Protein AF-A0A353HTM3-F1 (afdb_monomer_lite)

pLDDT: mean 82.83, std 13.19, range [38.81, 96.56]

Sequence (94 aa):
MKKISDYRFHDSWVLDELDIRPDEEFLVAKDIGDLKEGQRVTFLGFDDVDNHYGIFVFVDPDGKVLEVAGDFSGPRHSSMTNLKLSLSKTPRSS

Radius of gyration: 12.54 Å; chains: 1; bounding box: 31×23×38 Å

Secondary structure (DSSP, 8-state):
---GGG--B---HHHHHHT--TT-EEEE-S-BTTB-TT-EEEEEEEEESSSSEEEEEEE-TT--EEEEEEE-SSTT-HHHHHHHHHEEEPPP--

Structure (mmCIF, N/CA/C/O backbone):
data_AF-A0A353HTM3-F1
#
_entry.id   AF-A0A353HTM3-F1
#
loop_
_atom_site.group_PDB
_atom_site.id
_atom_site.type_symbol
_atom_site.label_atom_id
_atom_site.label_alt_id
_atom_site.label_comp_id
_atom_site.label_asym_id
_atom_site.label_entity_id
_atom_site.label_seq_id
_atom_site.pdbx_PDB_ins_code
_atom_site.Cartn_x
_atom_site.Cartn_y
_atom_site.Cartn_z
_atom_site.occupancy
_atom_site.B_iso_or_equiv
_atom_site.auth_seq_id
_atom_site.auth_comp_id
_atom_site.auth_asym_id
_atom_site.auth_atom_id
_atom_site.pdbx_PDB_model_num
ATOM 1 N N . MET A 1 1 ? -16.289 -3.541 -10.434 1.00 74.62 1 MET A N 1
ATOM 2 C CA . MET A 1 1 ? -15.860 -3.726 -9.032 1.00 74.62 1 MET A CA 1
ATOM 3 C C . MET A 1 1 ? -14.593 -4.560 -9.080 1.00 74.62 1 MET A C 1
ATOM 5 O O . MET A 1 1 ? -14.641 -5.593 -9.739 1.00 74.62 1 MET A O 1
ATOM 9 N N . LYS A 1 2 ? -13.489 -4.067 -8.506 1.00 84.81 2 LYS A N 1
ATOM 10 C CA . LYS A 1 2 ? -12.178 -4.740 -8.503 1.00 84.81 2 LYS A CA 1
ATOM 11 C C . LYS A 1 2 ? -12.263 -6.033 -7.684 1.00 84.81 2 LYS A C 1
ATOM 13 O O . LYS A 1 2 ? -12.981 -6.047 -6.679 1.00 84.81 2 LYS A O 1
ATOM 18 N N . LYS A 1 3 ? -11.578 -7.099 -8.095 1.00 88.00 3 LYS A N 1
ATOM 19 C CA . LYS A 1 3 ? -11.519 -8.365 -7.350 1.00 88.00 3 LYS A CA 1
ATOM 20 C C . LYS A 1 3 ? -10.072 -8.772 -7.123 1.00 88.00 3 LYS A C 1
ATOM 22 O O . LYS A 1 3 ? -9.246 -8.626 -8.006 1.00 88.00 3 LYS A O 1
ATOM 27 N N . ILE A 1 4 ? -9.789 -9.378 -5.971 1.00 86.19 4 ILE A N 1
ATOM 28 C CA . ILE A 1 4 ? -8.443 -9.883 -5.642 1.00 86.19 4 ILE A CA 1
ATOM 29 C C . ILE A 1 4 ? -7.951 -10.902 -6.692 1.00 86.19 4 ILE A C 1
ATOM 31 O O . ILE A 1 4 ? -6.766 -10.964 -6.988 1.00 86.19 4 ILE A O 1
ATOM 35 N N . SER A 1 5 ? -8.865 -11.661 -7.310 1.00 87.75 5 SER A N 1
ATOM 36 C CA . SER A 1 5 ? -8.552 -12.616 -8.384 1.00 87.75 5 SER A CA 1
ATOM 37 C C . SER A 1 5 ? -8.019 -11.985 -9.673 1.00 87.75 5 SER A C 1
ATOM 39 O O . SER A 1 5 ? -7.591 -12.720 -10.560 1.00 87.75 5 SER A O 1
ATOM 41 N N . ASP A 1 6 ? -8.112 -10.662 -9.806 1.00 87.44 6 ASP A N 1
ATOM 42 C CA . ASP A 1 6 ? -7.655 -9.937 -10.990 1.00 87.44 6 ASP A CA 1
ATOM 43 C C . ASP A 1 6 ? -6.134 -9.691 -10.954 1.00 87.44 6 ASP A C 1
ATOM 45 O O . ASP A 1 6 ? -5.559 -9.374 -11.993 1.00 87.44 6 ASP A O 1
ATOM 49 N N . TYR A 1 7 ? -5.485 -9.887 -9.797 1.00 88.12 7 TYR A N 1
ATOM 50 C CA . TYR A 1 7 ? -4.063 -9.603 -9.583 1.00 88.12 7 TYR A CA 1
ATOM 51 C C . TYR A 1 7 ? -3.213 -10.868 -9.524 1.00 88.12 7 TYR A C 1
ATOM 53 O O . TYR A 1 7 ? -3.666 -11.938 -9.098 1.00 88.12 7 TYR A O 1
ATOM 61 N N . ARG A 1 8 ? -1.940 -10.735 -9.901 1.00 87.31 8 ARG A N 1
ATOM 62 C CA . ARG A 1 8 ? -0.922 -11.773 -9.717 1.00 87.31 8 ARG A CA 1
ATOM 63 C C . ARG A 1 8 ? 0.153 -11.259 -8.779 1.00 87.31 8 ARG A C 1
ATOM 65 O O . ARG A 1 8 ? 0.985 -10.455 -9.161 1.00 87.31 8 ARG A O 1
ATOM 72 N N . PHE A 1 9 ? 0.132 -11.720 -7.534 1.00 87.88 9 PHE A N 1
ATOM 73 C CA . PHE A 1 9 ? 1.115 -11.265 -6.558 1.00 87.88 9 PHE A CA 1
ATOM 74 C C . PHE A 1 9 ? 2.463 -11.943 -6.773 1.00 87.88 9 PHE A C 1
ATOM 76 O O . PHE A 1 9 ? 2.545 -13.165 -6.920 1.00 87.88 9 PHE A O 1
ATOM 83 N N . HIS A 1 10 ? 3.510 -11.127 -6.766 1.00 79.00 10 HIS A N 1
ATOM 84 C CA . HIS A 1 10 ? 4.888 -11.557 -6.916 1.00 79.00 10 HIS A CA 1
ATOM 85 C C . HIS A 1 10 ? 5.692 -11.198 -5.667 1.00 79.00 10 HIS A C 1
ATOM 87 O O . HIS A 1 10 ? 5.560 -10.099 -5.123 1.00 79.00 10 HIS A O 1
ATOM 93 N N . ASP A 1 11 ? 6.577 -12.107 -5.257 1.00 76.94 11 ASP A N 1
ATOM 94 C CA . ASP A 1 11 ? 7.642 -11.781 -4.314 1.00 76.94 11 ASP A CA 1
ATOM 95 C C . ASP A 1 11 ? 8.638 -10.867 -5.037 1.00 76.94 11 ASP A C 1
ATOM 97 O O . ASP A 1 11 ? 9.453 -11.311 -5.848 1.00 76.94 11 ASP A O 1
ATOM 101 N N . SER A 1 12 ? 8.507 -9.563 -4.801 1.00 74.75 12 SER A N 1
ATOM 102 C CA . SER A 1 12 ? 9.333 -8.531 -5.424 1.00 74.75 12 SER A CA 1
ATOM 103 C C . SER A 1 12 ? 10.322 -7.956 -4.417 1.00 74.75 12 SER A C 1
ATOM 105 O O . SER A 1 12 ? 9.961 -7.673 -3.275 1.00 74.75 12 SER A O 1
ATOM 107 N N . TRP A 1 13 ? 11.552 -7.695 -4.869 1.00 70.12 13 TRP A N 1
ATOM 108 C CA . TRP A 1 13 ? 12.596 -7.010 -4.091 1.00 70.12 13 TRP A CA 1
ATOM 109 C C . TRP A 1 13 ? 12.133 -5.647 -3.545 1.00 70.12 13 TRP A C 1
ATOM 111 O O . TRP A 1 13 ? 12.615 -5.176 -2.518 1.00 70.12 13 TRP A O 1
ATOM 121 N N . VAL A 1 14 ? 11.152 -5.029 -4.208 1.00 75.38 14 VAL A N 1
ATOM 122 C CA . VAL A 1 14 ? 10.5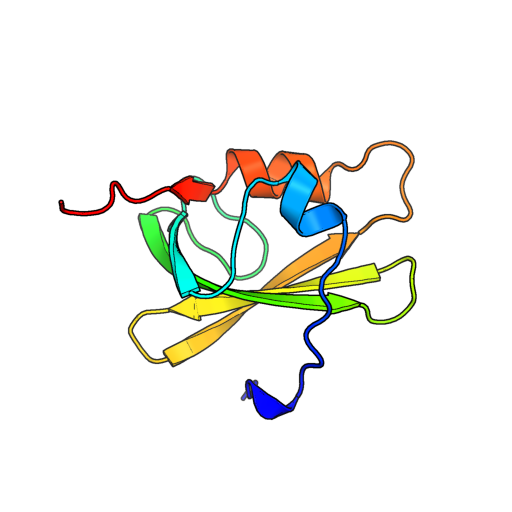12 -3.777 -3.793 1.00 75.38 14 VAL A CA 1
ATOM 123 C C . VAL A 1 14 ? 9.854 -3.899 -2.413 1.00 75.38 14 VAL A C 1
ATOM 125 O O . VAL A 1 14 ? 9.849 -2.935 -1.646 1.00 75.38 14 VAL A O 1
ATOM 128 N N . LEU A 1 15 ? 9.310 -5.074 -2.079 1.00 78.62 15 LEU A N 1
ATOM 129 C CA . LEU A 1 15 ? 8.672 -5.325 -0.785 1.00 78.62 15 LEU A CA 1
ATOM 130 C C . LEU A 1 15 ? 9.694 -5.285 0.355 1.00 78.62 15 LEU A C 1
ATOM 132 O O . LEU A 1 15 ? 9.426 -4.684 1.397 1.00 78.62 15 LEU A O 1
ATOM 136 N N . ASP A 1 16 ? 10.885 -5.843 0.122 1.00 81.00 16 ASP A N 1
ATOM 137 C CA . ASP A 1 16 ? 11.982 -5.840 1.091 1.00 81.00 16 ASP A CA 1
ATOM 138 C C . ASP A 1 16 ? 12.511 -4.420 1.347 1.00 81.00 16 ASP A C 1
ATOM 140 O O . ASP A 1 16 ? 12.740 -4.041 2.496 1.00 81.00 16 ASP A O 1
ATOM 144 N N . GLU A 1 17 ? 12.646 -3.582 0.312 1.00 79.88 17 GLU A N 1
ATOM 145 C CA . GLU A 1 17 ? 13.072 -2.181 0.485 1.00 79.88 17 GLU A CA 1
ATOM 146 C C . GLU A 1 17 ? 12.046 -1.326 1.250 1.00 79.88 17 GLU A C 1
ATOM 148 O O . GLU A 1 17 ? 12.384 -0.395 2.007 1.00 79.88 17 GLU A O 1
ATOM 153 N N . LEU A 1 18 ? 10.766 -1.636 1.057 1.00 79.44 18 LEU A N 1
ATOM 154 C CA . LEU A 1 18 ? 9.669 -0.985 1.756 1.00 79.44 18 LEU A CA 1
ATOM 155 C C . LEU A 1 18 ? 9.455 -1.534 3.171 1.00 79.44 18 LEU A C 1
ATOM 157 O O . LEU A 1 18 ? 8.815 -0.848 3.967 1.00 79.44 18 LEU A O 1
ATOM 161 N N . ASP A 1 19 ? 10.044 -2.686 3.505 1.00 85.06 19 ASP A N 1
ATOM 162 C CA . ASP A 1 19 ? 9.765 -3.446 4.728 1.00 85.06 19 ASP A CA 1
ATOM 163 C C . ASP A 1 19 ? 8.250 -3.644 4.916 1.00 85.06 19 ASP A C 1
ATOM 165 O O . ASP A 1 19 ? 7.703 -3.401 5.991 1.00 85.06 19 ASP A O 1
ATOM 169 N N . ILE A 1 20 ? 7.552 -4.032 3.848 1.00 87.25 20 ILE A N 1
ATOM 170 C CA . ILE A 1 20 ? 6.121 -4.355 3.885 1.00 87.25 20 ILE A CA 1
ATOM 171 C C . ILE A 1 20 ? 5.923 -5.822 3.538 1.00 87.25 20 ILE A C 1
ATOM 173 O O . ILE A 1 20 ? 6.600 -6.362 2.662 1.00 87.25 20 ILE A O 1
ATOM 177 N N . ARG A 1 21 ? 4.988 -6.479 4.219 1.00 88.69 21 ARG A N 1
ATOM 178 C CA . ARG A 1 21 ? 4.665 -7.887 3.972 1.00 88.69 21 ARG A CA 1
ATOM 179 C C . ARG A 1 21 ? 3.171 -8.073 3.749 1.00 88.69 21 ARG A C 1
ATOM 181 O O . ARG A 1 21 ? 2.388 -7.330 4.344 1.00 88.69 21 ARG A O 1
ATOM 188 N N . PRO A 1 22 ? 2.767 -9.053 2.923 1.00 90.50 22 PRO A N 1
ATOM 189 C CA . PRO A 1 22 ? 1.370 -9.455 2.837 1.00 90.50 22 PRO A CA 1
ATOM 190 C C . PRO A 1 22 ? 0.767 -9.691 4.227 1.00 90.50 22 PRO A C 1
ATOM 192 O O . PRO A 1 22 ? 1.465 -10.112 5.153 1.00 90.50 22 PRO A O 1
ATOM 195 N N . ASP A 1 23 ? -0.520 -9.384 4.355 1.00 91.50 23 ASP A N 1
ATOM 196 C CA . ASP A 1 23 ? -1.322 -9.463 5.579 1.00 91.50 23 ASP A CA 1
ATOM 197 C C . ASP A 1 23 ? -0.929 -8.467 6.688 1.00 91.50 23 ASP A C 1
ATOM 199 O O . ASP A 1 23 ? -1.503 -8.489 7.779 1.00 91.50 23 ASP A O 1
ATOM 203 N N . GLU A 1 24 ? 0.014 -7.550 6.440 1.00 92.50 24 GLU A N 1
ATOM 204 C CA . GLU A 1 24 ? 0.291 -6.459 7.375 1.00 92.50 24 GLU A CA 1
ATOM 205 C C . GLU A 1 24 ? -0.771 -5.358 7.296 1.00 92.50 24 GLU A C 1
ATOM 207 O O . GLU A 1 24 ? -1.189 -4.922 6.220 1.00 92.50 24 GLU A O 1
ATOM 212 N N . GLU A 1 25 ? -1.180 -4.876 8.469 1.00 94.69 25 GLU A N 1
ATOM 213 C CA . GLU A 1 25 ? -2.107 -3.759 8.607 1.00 94.69 25 GLU A CA 1
ATOM 214 C C . GLU A 1 25 ? -1.366 -2.431 8.773 1.00 94.69 25 GLU A C 1
ATOM 216 O O . GLU A 1 25 ? -0.449 -2.288 9.594 1.00 94.69 25 GLU A O 1
ATOM 221 N N . PHE A 1 26 ? -1.848 -1.416 8.066 1.00 93.94 26 PHE A N 1
ATOM 222 C CA . PHE A 1 26 ? -1.298 -0.070 8.074 1.00 93.94 26 PHE A CA 1
ATOM 223 C C . PHE A 1 26 ? -2.377 0.968 8.368 1.00 93.94 26 PHE A C 1
ATOM 225 O O . PHE A 1 26 ? -3.521 0.855 7.922 1.00 93.94 26 PHE A O 1
ATOM 232 N N . LEU A 1 27 ? -1.976 2.028 9.068 1.00 94.81 27 LEU A N 1
ATOM 233 C CA . LEU A 1 27 ? -2.706 3.286 9.101 1.00 94.81 27 LEU A CA 1
ATOM 234 C C . LEU A 1 27 ? -2.155 4.197 8.003 1.00 94.81 27 LEU A C 1
ATOM 236 O O . LEU A 1 27 ? -0.951 4.462 7.944 1.00 94.81 27 LEU A O 1
ATOM 240 N N . VAL A 1 28 ? -3.040 4.694 7.150 1.00 93.38 28 VAL A N 1
ATOM 241 C CA . VAL A 1 28 ? -2.694 5.640 6.093 1.00 93.38 28 VAL A CA 1
ATOM 242 C C . VAL A 1 28 ? -2.469 7.010 6.731 1.00 93.38 28 VAL A C 1
ATOM 244 O O . VAL A 1 28 ? -3.395 7.644 7.231 1.00 93.38 28 VAL A O 1
ATOM 247 N N . ALA A 1 29 ? -1.222 7.466 6.735 1.00 92.06 29 ALA A N 1
ATOM 248 C CA . ALA A 1 29 ? -0.810 8.752 7.288 1.00 92.06 29 ALA A CA 1
ATOM 249 C C . ALA A 1 29 ? -1.053 9.922 6.322 1.00 92.06 29 ALA A C 1
ATOM 251 O O . ALA A 1 29 ? -1.076 11.071 6.751 1.00 92.06 29 ALA A O 1
ATOM 252 N N . LYS A 1 30 ? -1.196 9.642 5.021 1.00 90.50 30 LYS A N 1
ATOM 253 C CA . LYS A 1 30 ? -1.448 10.642 3.980 1.00 90.50 30 LYS A CA 1
ATOM 254 C C . LYS A 1 30 ? -2.122 10.008 2.765 1.00 90.50 30 LYS A C 1
ATOM 256 O O . LYS A 1 30 ? -1.817 8.871 2.421 1.00 90.50 30 LYS A O 1
ATOM 261 N N . ASP A 1 31 ? -2.981 10.767 2.090 1.00 90.44 31 ASP A N 1
ATOM 262 C CA . ASP A 1 31 ? -3.597 10.370 0.819 1.00 90.44 31 ASP A CA 1
ATOM 263 C C . ASP A 1 31 ? -2.562 9.927 -0.235 1.00 90.44 31 ASP A C 1
ATOM 265 O O . ASP A 1 31 ? -1.636 10.677 -0.569 1.00 90.44 31 ASP A O 1
ATOM 269 N N . ILE A 1 32 ? -2.767 8.738 -0.814 1.00 88.69 32 ILE A N 1
ATOM 270 C CA . ILE A 1 32 ? -1.969 8.208 -1.927 1.00 88.69 32 ILE A CA 1
ATOM 271 C C . ILE A 1 32 ? -2.770 7.1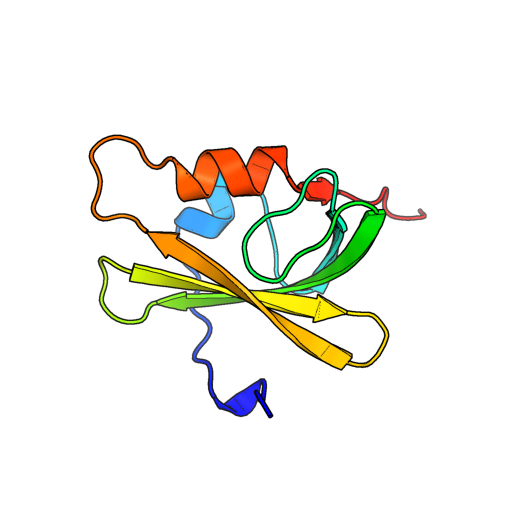87 -2.748 1.00 88.69 32 ILE A C 1
ATOM 273 O O . ILE A 1 32 ? -3.244 6.184 -2.224 1.00 88.69 32 ILE A O 1
ATOM 277 N N . GLY A 1 33 ? -2.916 7.424 -4.057 1.00 88.31 33 GLY A N 1
ATOM 278 C CA . GLY A 1 33 ? -3.740 6.566 -4.918 1.00 88.31 33 GLY A CA 1
ATOM 279 C C . GLY A 1 33 ? -5.182 6.471 -4.408 1.00 88.31 33 GLY A C 1
ATOM 280 O O . GLY A 1 33 ? -5.823 7.497 -4.161 1.00 88.31 33 GLY A O 1
ATOM 281 N N . ASP A 1 34 ? -5.666 5.242 -4.222 1.00 93.12 34 ASP A N 1
ATOM 282 C CA . ASP A 1 34 ? -6.980 4.971 -3.627 1.00 93.12 34 ASP A CA 1
ATOM 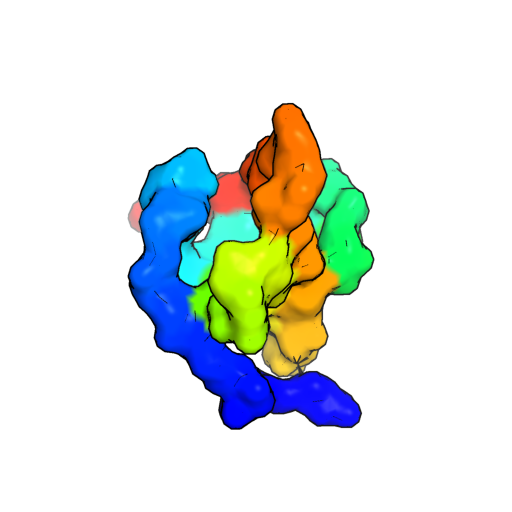283 C C . ASP A 1 34 ? -7.003 5.112 -2.088 1.00 93.12 34 ASP A C 1
ATOM 285 O O . ASP A 1 34 ? -8.087 5.150 -1.502 1.00 93.12 34 ASP A O 1
ATOM 289 N N . LEU A 1 35 ? -5.841 5.192 -1.425 1.00 93.88 35 LEU A N 1
ATOM 290 C CA . LEU A 1 35 ? -5.726 5.253 0.035 1.00 93.88 35 LEU A CA 1
ATOM 291 C C . LEU A 1 35 ? -6.000 6.666 0.558 1.00 93.88 35 LEU A C 1
ATOM 293 O O . LEU A 1 35 ? -5.493 7.650 0.007 1.00 93.88 35 LEU A O 1
ATOM 297 N N . LYS A 1 36 ? -6.767 6.760 1.649 1.00 95.00 36 LYS A N 1
ATOM 298 C CA . LYS A 1 36 ? -7.140 8.026 2.296 1.00 95.00 36 LYS A CA 1
ATOM 299 C C . LYS A 1 36 ? -6.575 8.157 3.699 1.00 95.00 36 LYS A C 1
ATOM 301 O O . LYS A 1 36 ? -6.557 7.189 4.448 1.00 95.00 36 LYS A O 1
ATOM 306 N N . GLU A 1 37 ? -6.128 9.355 4.060 1.00 94.38 37 GLU A N 1
ATOM 307 C CA . GLU A 1 37 ? -5.599 9.653 5.392 1.00 94.38 37 GLU A CA 1
ATOM 308 C C . GLU A 1 37 ? -6.569 9.211 6.503 1.00 94.38 37 GLU A C 1
ATOM 310 O O . GLU A 1 37 ? -7.783 9.405 6.424 1.00 94.38 37 GLU A O 1
ATOM 315 N N . GLY A 1 38 ? -6.019 8.580 7.542 1.00 93.06 38 GLY A N 1
ATOM 316 C CA . GLY A 1 38 ? -6.762 8.017 8.669 1.00 93.06 38 GLY A CA 1
ATOM 317 C C . GLY A 1 38 ? -7.395 6.649 8.397 1.00 93.06 38 GLY A C 1
ATOM 318 O O . GLY A 1 38 ? -7.902 6.022 9.329 1.00 93.06 38 GLY A O 1
ATOM 319 N N . GLN A 1 39 ? -7.354 6.151 7.159 1.00 94.50 39 GLN A N 1
ATOM 320 C CA . GLN A 1 39 ? -7.882 4.836 6.808 1.00 94.50 39 GLN A CA 1
ATOM 321 C C . GLN A 1 39 ? -6.964 3.720 7.318 1.00 94.50 39 GLN A C 1
ATOM 323 O O . GLN A 1 39 ? -5.740 3.829 7.269 1.00 94.50 39 GLN A O 1
ATOM 328 N N . ARG A 1 40 ? -7.560 2.623 7.791 1.00 95.19 40 ARG A N 1
ATOM 329 C CA . ARG A 1 40 ? -6.843 1.370 8.055 1.00 95.19 40 ARG A CA 1
ATOM 330 C C . ARG A 1 40 ? -6.964 0.460 6.850 1.00 95.19 40 ARG A C 1
ATOM 332 O O . ARG A 1 40 ? -8.061 0.330 6.313 1.00 95.19 40 ARG A O 1
ATOM 339 N N . VAL A 1 41 ? -5.862 -0.154 6.446 1.00 95.88 41 VAL A N 1
ATOM 340 C CA . VAL A 1 41 ? -5.826 -1.052 5.291 1.00 95.88 41 VAL A CA 1
ATOM 341 C C . VAL A 1 41 ? -4.903 -2.233 5.545 1.00 95.88 41 VAL A C 1
ATOM 343 O O . VAL A 1 41 ? -3.900 -2.097 6.244 1.00 95.88 41 VAL A O 1
ATOM 346 N N . THR A 1 42 ? -5.218 -3.375 4.950 1.00 95.81 42 THR A N 1
ATOM 347 C CA . THR A 1 42 ? -4.351 -4.556 4.932 1.00 95.81 42 THR A CA 1
ATOM 348 C C . THR A 1 42 ? -3.665 -4.638 3.581 1.00 95.81 42 THR A C 1
ATOM 350 O O . THR A 1 42 ? -4.324 -4.549 2.543 1.00 95.81 42 THR A O 1
ATOM 353 N N . PHE A 1 43 ? -2.346 -4.788 3.575 1.00 94.69 43 PHE A N 1
ATOM 354 C CA . PHE A 1 43 ? -1.594 -4.998 2.345 1.00 94.69 43 PHE A CA 1
ATOM 355 C C . PHE A 1 43 ? -1.748 -6.445 1.873 1.00 94.69 43 PHE A C 1
ATOM 357 O O . PHE A 1 43 ? -1.503 -7.374 2.636 1.00 94.69 43 PHE A O 1
ATOM 364 N N . LEU A 1 44 ? -2.151 -6.642 0.617 1.00 94.25 44 LEU A N 1
ATOM 365 C CA . LEU A 1 44 ? -2.317 -7.976 0.035 1.00 94.25 44 LEU A CA 1
ATOM 366 C C . LEU A 1 44 ? -1.093 -8.427 -0.752 1.00 94.25 44 LEU A C 1
ATOM 368 O O . LEU A 1 44 ? -0.735 -9.600 -0.721 1.00 94.25 44 LEU A O 1
ATOM 372 N N . GLY A 1 45 ? -0.457 -7.508 -1.471 1.00 91.94 45 GLY A N 1
ATOM 373 C CA . GLY A 1 45 ? 0.676 -7.849 -2.312 1.00 91.94 45 GLY A CA 1
ATOM 374 C C . GLY A 1 45 ? 0.949 -6.815 -3.388 1.00 91.94 45 GLY A C 1
ATOM 375 O O . GLY A 1 45 ? 0.277 -5.787 -3.500 1.00 91.94 45 GLY A O 1
ATOM 376 N N . PHE A 1 46 ? 1.974 -7.105 -4.176 1.00 90.38 46 PHE A N 1
ATOM 377 C CA . PHE A 1 46 ? 2.401 -6.287 -5.296 1.00 90.38 46 PHE A CA 1
ATOM 378 C C . PHE A 1 46 ? 2.239 -7.079 -6.595 1.00 90.38 46 PHE A C 1
ATOM 380 O O . PHE A 1 46 ? 2.735 -8.202 -6.701 1.00 90.38 46 PHE A O 1
ATOM 387 N N . ASP A 1 47 ? 1.507 -6.503 -7.543 1.00 89.62 47 ASP A N 1
ATOM 388 C CA . ASP A 1 47 ? 1.300 -7.042 -8.886 1.00 89.62 47 ASP A CA 1
ATOM 389 C C . ASP A 1 47 ? 2.282 -6.380 -9.855 1.00 89.62 47 ASP A C 1
ATOM 391 O O . ASP A 1 47 ? 2.251 -5.160 -10.021 1.00 89.62 47 ASP A O 1
ATOM 395 N N . ASP A 1 48 ? 3.176 -7.162 -10.454 1.00 85.25 48 ASP A N 1
ATOM 396 C CA . ASP A 1 48 ? 4.159 -6.684 -11.430 1.00 85.25 48 ASP A CA 1
ATOM 397 C C . ASP A 1 48 ? 3.561 -6.798 -12.836 1.00 85.25 48 ASP A C 1
ATOM 399 O O . ASP A 1 48 ? 3.475 -7.885 -13.412 1.00 85.25 48 ASP A O 1
ATOM 403 N N . VAL A 1 49 ? 3.097 -5.667 -13.371 1.00 79.38 49 VAL A N 1
ATOM 404 C CA . VAL A 1 49 ? 2.302 -5.633 -14.603 1.00 79.38 49 VAL A CA 1
ATOM 405 C C . VAL A 1 49 ? 3.197 -5.744 -15.838 1.00 79.38 49 VAL A C 1
ATOM 407 O O . VAL A 1 49 ? 2.844 -6.453 -16.784 1.00 79.38 49 VAL A O 1
ATOM 410 N N . ASP A 1 50 ? 4.345 -5.058 -15.860 1.00 71.19 50 ASP A N 1
ATOM 411 C CA . ASP A 1 50 ? 5.249 -5.049 -17.022 1.00 71.19 50 ASP A CA 1
ATOM 412 C C . ASP A 1 50 ? 6.725 -4.687 -16.724 1.00 71.19 50 ASP A C 1
ATOM 414 O O . ASP A 1 50 ? 7.399 -4.063 -17.557 1.00 71.19 50 ASP A O 1
ATOM 418 N N . ASN A 1 51 ? 7.270 -5.096 -15.567 1.00 65.88 51 ASN A N 1
ATOM 419 C CA . ASN A 1 51 ? 8.671 -4.901 -15.134 1.00 65.88 51 ASN A CA 1
ATOM 420 C C . ASN A 1 51 ? 9.109 -3.421 -14.988 1.00 65.88 51 ASN A C 1
ATOM 422 O O . ASN A 1 51 ? 10.203 -3.139 -14.501 1.00 65.88 51 ASN A O 1
ATOM 426 N N . HIS A 1 52 ? 8.265 -2.468 -15.391 1.00 67.62 52 HIS A N 1
ATOM 427 C CA . HIS A 1 52 ? 8.440 -1.022 -15.220 1.00 67.62 52 HIS A CA 1
ATOM 428 C C . HIS A 1 52 ? 7.325 -0.416 -14.369 1.00 67.62 52 HIS A C 1
ATOM 430 O O . HIS A 1 52 ? 7.540 0.596 -13.695 1.00 67.62 52 HIS A O 1
ATOM 436 N N . TYR A 1 53 ? 6.153 -1.047 -14.382 1.00 76.44 53 TYR A N 1
ATOM 437 C CA . TYR A 1 53 ? 5.001 -0.677 -13.586 1.00 76.44 53 TYR A CA 1
ATOM 438 C C . TYR A 1 53 ? 4.496 -1.868 -12.784 1.00 76.44 53 TYR A C 1
ATOM 440 O O . TYR A 1 53 ? 4.410 -2.995 -13.271 1.00 76.44 53 TYR A O 1
ATOM 448 N N . GLY A 1 54 ? 4.094 -1.585 -11.553 1.00 86.56 54 GLY A N 1
ATOM 449 C CA . GLY A 1 54 ? 3.338 -2.526 -10.750 1.00 86.56 54 GLY A CA 1
ATOM 450 C C . GLY A 1 54 ? 2.310 -1.829 -9.882 1.00 86.56 54 GLY A C 1
ATOM 451 O O . GLY A 1 54 ? 2.183 -0.604 -9.887 1.00 86.56 54 GLY A O 1
ATOM 452 N N . ILE A 1 55 ? 1.531 -2.610 -9.153 1.00 90.19 55 ILE A N 1
ATOM 453 C CA . ILE A 1 55 ? 0.400 -2.127 -8.370 1.00 90.19 55 ILE A CA 1
ATOM 454 C C . ILE A 1 55 ? 0.517 -2.705 -6.968 1.00 90.19 55 ILE A C 1
ATOM 456 O O . ILE A 1 55 ? 0.519 -3.917 -6.782 1.00 90.19 55 ILE A O 1
ATOM 460 N N . PHE A 1 56 ? 0.590 -1.832 -5.968 1.00 91.50 56 PHE A N 1
ATOM 461 C CA . PHE A 1 56 ? 0.422 -2.227 -4.577 1.00 91.50 56 PHE A CA 1
ATOM 462 C C . PHE A 1 56 ? -1.067 -2.355 -4.293 1.00 91.50 56 PHE A C 1
ATOM 464 O O . PHE A 1 56 ? -1.824 -1.393 -4.459 1.00 91.50 56 PHE A O 1
ATOM 471 N N . VAL A 1 57 ? -1.478 -3.543 -3.868 1.00 94.56 57 VAL A N 1
ATOM 472 C CA . VAL A 1 57 ? -2.877 -3.877 -3.637 1.00 94.56 57 VAL A CA 1
ATOM 473 C C . VAL A 1 57 ? -3.137 -3.954 -2.143 1.00 94.56 57 VAL A C 1
ATOM 475 O O . VAL A 1 57 ? -2.433 -4.640 -1.400 1.00 94.56 57 VAL A O 1
ATOM 478 N N . PHE A 1 58 ? -4.177 -3.253 -1.713 1.00 95.56 58 PHE A N 1
ATOM 479 C CA . PHE A 1 58 ? -4.645 -3.209 -0.337 1.00 95.56 58 PHE A CA 1
ATOM 480 C C . PHE A 1 58 ? -6.133 -3.548 -0.274 1.00 95.56 58 PHE A C 1
ATOM 482 O O . PHE A 1 58 ? -6.850 -3.476 -1.275 1.00 95.56 58 PHE A O 1
ATOM 489 N N . VAL A 1 59 ? -6.612 -3.859 0.923 1.00 96.56 59 VAL A N 1
ATOM 490 C CA . VAL A 1 59 ? -8.042 -3.936 1.235 1.00 96.56 59 VAL A CA 1
ATOM 491 C C . VAL A 1 59 ? -8.374 -3.090 2.450 1.00 96.56 59 VAL A C 1
ATOM 493 O O . VAL A 1 59 ? -7.575 -2.989 3.380 1.00 96.56 59 VAL A O 1
ATOM 496 N N . ASP A 1 60 ? -9.548 -2.469 2.439 1.00 94.94 60 ASP A N 1
ATOM 497 C CA . ASP A 1 60 ? -10.116 -1.842 3.632 1.00 94.94 60 ASP A CA 1
ATOM 498 C C . ASP A 1 60 ? -10.888 -2.865 4.499 1.00 94.94 60 ASP A C 1
ATOM 500 O O . ASP A 1 60 ? -11.072 -4.015 4.083 1.00 94.94 60 ASP A O 1
ATOM 504 N N . PRO A 1 61 ? -11.353 -2.480 5.706 1.00 93.75 61 PRO A N 1
ATOM 505 C CA . PRO A 1 61 ? -12.091 -3.379 6.596 1.00 93.75 61 PRO A CA 1
ATOM 506 C C . PRO A 1 61 ? -13.425 -3.877 6.024 1.00 93.75 61 PRO A C 1
ATOM 508 O O . PRO A 1 61 ? -13.943 -4.890 6.490 1.00 93.75 61 PRO A O 1
ATOM 511 N N . ASP A 1 62 ? -13.972 -3.190 5.017 1.00 94.06 62 ASP A N 1
ATOM 512 C CA . ASP A 1 62 ? -15.193 -3.583 4.311 1.00 94.06 62 ASP A CA 1
ATOM 513 C C . ASP A 1 62 ? -14.900 -4.557 3.147 1.00 94.06 62 ASP A C 1
ATOM 515 O O . ASP A 1 62 ? -15.811 -4.993 2.438 1.00 94.06 62 ASP A O 1
ATOM 519 N N . GLY A 1 63 ? -13.628 -4.920 2.938 1.00 92.38 63 GLY A N 1
ATOM 520 C CA . GLY A 1 63 ? -13.176 -5.828 1.885 1.00 92.38 63 GLY A CA 1
ATOM 521 C C . GLY A 1 63 ? -13.084 -5.178 0.504 1.00 92.38 63 GLY A C 1
ATOM 522 O O . GLY A 1 63 ? -12.980 -5.879 -0.508 1.00 92.38 63 GLY A O 1
ATOM 523 N N . LYS A 1 64 ? -13.131 -3.845 0.418 1.00 95.06 64 LYS A N 1
ATOM 524 C CA . LYS A 1 64 ? -12.947 -3.123 -0.840 1.00 95.06 64 LYS A CA 1
ATOM 525 C C . LYS A 1 64 ? -11.470 -3.121 -1.212 1.00 95.06 64 LYS A C 1
ATOM 527 O O . LYS A 1 64 ? -10.622 -2.693 -0.436 1.00 95.06 64 LYS A O 1
ATOM 532 N N . VAL A 1 65 ? -11.184 -3.535 -2.443 1.00 95.69 65 VAL A N 1
ATOM 533 C CA . VAL A 1 65 ? -9.833 -3.484 -3.011 1.00 95.69 65 VAL A CA 1
ATOM 534 C C . VAL A 1 65 ? -9.447 -2.041 -3.350 1.00 95.69 65 VAL A C 1
ATOM 536 O O . VAL A 1 65 ? -10.207 -1.328 -4.017 1.00 95.69 65 VAL A O 1
ATOM 5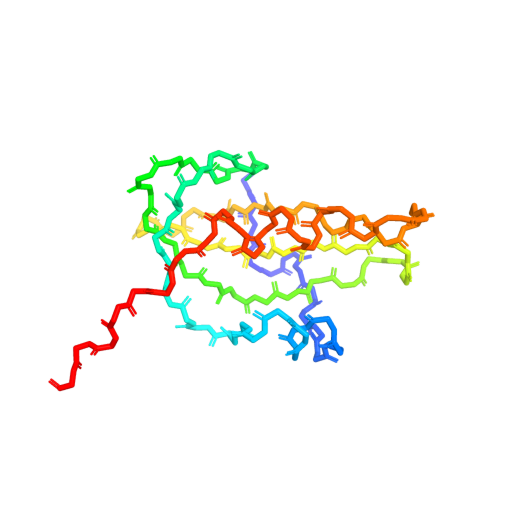39 N N . LEU A 1 66 ? -8.256 -1.640 -2.911 1.00 95.44 66 LEU A N 1
ATOM 540 C CA . LEU A 1 66 ? -7.640 -0.331 -3.118 1.00 95.44 66 LEU A CA 1
ATOM 541 C C . LEU A 1 66 ? -6.267 -0.510 -3.768 1.00 95.44 66 LEU A C 1
ATOM 543 O O . LEU A 1 66 ? -5.538 -1.447 -3.445 1.00 95.44 66 LEU A O 1
ATOM 547 N N . GLU A 1 67 ? -5.901 0.400 -4.662 1.00 93.75 67 GLU A N 1
ATOM 548 C CA . GLU A 1 67 ? -4.654 0.323 -5.418 1.00 93.75 67 GLU A CA 1
ATOM 549 C C . GLU A 1 67 ? -3.784 1.567 -5.226 1.00 93.75 67 GLU A C 1
ATOM 551 O O . GLU A 1 67 ? -4.265 2.705 -5.179 1.00 93.75 67 GLU A O 1
ATOM 556 N N . VAL A 1 68 ? -2.472 1.344 -5.204 1.00 90.44 68 VAL A N 1
ATOM 557 C CA . VAL A 1 68 ? -1.467 2.391 -5.375 1.00 90.44 68 VAL A CA 1
ATOM 558 C C . VAL A 1 68 ? -0.525 1.981 -6.497 1.00 90.44 68 VAL A C 1
ATOM 560 O O . VAL A 1 68 ? 0.092 0.920 -6.442 1.00 90.44 68 VAL A O 1
ATOM 563 N N . ALA A 1 69 ? -0.392 2.829 -7.515 1.00 86.88 69 ALA A N 1
ATOM 564 C CA . ALA A 1 69 ? 0.533 2.576 -8.612 1.00 86.88 69 ALA A CA 1
ATOM 565 C C . ALA A 1 69 ? 1.994 2.665 -8.136 1.00 86.88 69 ALA A C 1
ATOM 567 O O . ALA A 1 69 ? 2.437 3.689 -7.606 1.00 86.88 69 ALA A O 1
ATOM 568 N N . GLY A 1 70 ? 2.749 1.595 -8.359 1.00 79.44 70 GLY A N 1
ATOM 569 C CA . GLY A 1 70 ? 4.203 1.582 -8.346 1.00 79.44 70 GLY A CA 1
ATOM 570 C C . GLY A 1 70 ? 4.716 1.958 -9.732 1.00 79.44 70 GLY A C 1
ATOM 571 O O . GLY A 1 70 ? 4.714 1.137 -10.641 1.00 79.44 70 GLY A O 1
ATOM 572 N N . ASP A 1 71 ? 5.130 3.212 -9.903 1.00 72.00 71 ASP A N 1
ATOM 573 C CA . ASP A 1 71 ? 5.886 3.636 -11.085 1.00 72.00 71 ASP A CA 1
ATOM 574 C C . ASP A 1 71 ? 7.385 3.541 -10.777 1.00 72.00 71 ASP A C 1
ATOM 576 O O . ASP A 1 71 ? 7.891 4.270 -9.914 1.00 72.00 71 ASP A O 1
ATOM 580 N N . PHE A 1 72 ? 8.072 2.633 -11.475 1.00 63.41 72 PHE A N 1
ATOM 581 C CA . PHE A 1 72 ? 9.510 2.379 -11.350 1.00 63.41 72 PHE A CA 1
ATOM 582 C C . PHE A 1 72 ? 10.312 2.957 -12.527 1.00 63.41 72 PHE A C 1
ATOM 584 O O . PHE A 1 72 ? 11.535 2.846 -12.555 1.00 63.41 72 PHE A O 1
ATOM 591 N N . SER A 1 73 ? 9.647 3.597 -13.496 1.00 54.16 73 SER A N 1
ATOM 592 C CA . SER A 1 73 ? 10.244 4.050 -14.760 1.00 54.16 73 SER A CA 1
ATOM 593 C C . SER A 1 73 ? 10.925 5.427 -14.683 1.00 54.16 73 SER A C 1
ATOM 595 O O . SER A 1 73 ? 11.662 5.822 -15.589 1.00 54.16 73 SER A O 1
ATOM 597 N N . GLY A 1 74 ? 10.711 6.175 -13.596 1.00 54.66 74 GLY A N 1
ATOM 598 C CA . GLY A 1 74 ? 11.279 7.509 -13.395 1.00 54.66 74 GLY A CA 1
ATOM 599 C C . GLY A 1 74 ? 12.590 7.507 -12.591 1.00 54.66 74 GLY A C 1
ATOM 600 O O . GLY A 1 74 ? 12.733 6.716 -11.660 1.00 54.66 74 GLY A O 1
ATOM 601 N N . PRO A 1 75 ? 13.516 8.463 -12.826 1.00 50.16 75 PRO A N 1
ATOM 602 C CA . PRO A 1 75 ? 14.826 8.557 -12.155 1.00 50.16 75 PRO A CA 1
ATOM 603 C C . PRO A 1 75 ? 14.774 8.842 -10.638 1.00 50.16 75 PRO A C 1
ATOM 605 O O . PRO A 1 75 ? 15.770 9.258 -10.049 1.00 50.16 75 PRO A O 1
ATOM 608 N N . ARG A 1 76 ? 13.614 8.688 -9.988 1.00 48.84 76 ARG A N 1
ATOM 609 C CA . ARG A 1 76 ? 13.392 9.108 -8.602 1.00 48.84 76 ARG A CA 1
ATOM 610 C C . ARG A 1 76 ? 12.661 8.137 -7.684 1.00 48.84 76 ARG A C 1
ATOM 612 O O . ARG A 1 76 ? 12.453 8.552 -6.552 1.00 48.84 76 ARG A O 1
ATOM 619 N N . HIS A 1 77 ? 12.281 6.916 -8.091 1.00 60.00 77 HIS A N 1
ATOM 620 C CA . HIS A 1 77 ? 11.603 5.943 -7.196 1.00 60.00 77 HIS A CA 1
ATOM 621 C C . HIS A 1 77 ? 10.500 6.581 -6.312 1.00 60.00 77 HIS A C 1
ATOM 623 O O . HIS A 1 77 ? 10.229 6.150 -5.189 1.00 60.00 77 HIS A O 1
ATOM 629 N N . SER A 1 78 ? 9.887 7.678 -6.774 1.00 63.41 78 SER A N 1
ATOM 630 C CA . SER A 1 78 ? 9.224 8.630 -5.878 1.00 63.41 78 SER A CA 1
ATOM 631 C C . SER A 1 78 ? 7.945 8.046 -5.312 1.00 63.41 78 SER A C 1
ATOM 633 O O . SER A 1 78 ? 7.574 8.345 -4.183 1.00 63.41 78 SER A O 1
ATOM 635 N N . SER A 1 79 ? 7.308 7.162 -6.075 1.00 68.50 79 SER A N 1
ATOM 636 C CA . SER A 1 79 ? 6.110 6.434 -5.675 1.00 68.50 79 SER A CA 1
ATOM 637 C C . SER A 1 79 ? 6.391 5.484 -4.506 1.00 68.50 79 SER A C 1
ATOM 639 O O . SER A 1 79 ? 5.590 5.417 -3.580 1.00 68.50 79 SER A O 1
ATOM 641 N N . MET A 1 80 ? 7.567 4.849 -4.471 1.00 74.94 80 MET A N 1
ATOM 642 C CA . MET A 1 80 ? 8.003 3.968 -3.380 1.00 74.94 80 MET A CA 1
ATOM 643 C C . MET A 1 80 ? 8.261 4.754 -2.091 1.00 74.94 80 MET A C 1
ATOM 645 O O . MET A 1 80 ? 7.730 4.426 -1.032 1.00 74.94 80 MET A O 1
ATOM 649 N N . THR A 1 81 ? 9.029 5.845 -2.179 1.00 75.06 81 THR A N 1
ATOM 650 C CA . THR A 1 81 ? 9.272 6.725 -1.026 1.00 75.06 81 THR A CA 1
ATOM 651 C C . THR A 1 81 ? 7.972 7.339 -0.513 1.00 75.06 81 THR A C 1
ATOM 653 O O . THR A 1 81 ? 7.745 7.372 0.695 1.00 75.06 81 THR A O 1
ATOM 656 N N . ASN A 1 82 ? 7.092 7.782 -1.413 1.00 80.69 82 ASN A N 1
ATOM 657 C CA . ASN A 1 82 ? 5.801 8.346 -1.038 1.00 80.69 82 ASN A CA 1
ATOM 658 C C . ASN A 1 82 ? 4.910 7.309 -0.357 1.00 80.69 82 ASN A C 1
ATOM 660 O O . ASN A 1 82 ? 4.288 7.642 0.648 1.00 80.69 82 ASN A O 1
ATOM 664 N N . LEU A 1 83 ? 4.877 6.065 -0.843 1.00 84.62 83 LEU A N 1
ATOM 665 C CA . LEU A 1 83 ? 4.127 4.989 -0.200 1.00 84.62 83 LEU A CA 1
ATOM 666 C C . LEU A 1 83 ? 4.658 4.717 1.209 1.00 84.62 83 LEU A C 1
ATOM 668 O O . LEU A 1 83 ? 3.884 4.720 2.161 1.00 84.62 83 LEU A O 1
ATOM 672 N N . LYS A 1 84 ? 5.981 4.598 1.366 1.00 84.44 84 LYS A N 1
ATOM 673 C CA . LYS A 1 84 ? 6.619 4.389 2.674 1.00 84.44 84 LYS A CA 1
ATOM 674 C C . LYS A 1 84 ? 6.302 5.501 3.674 1.00 84.44 84 LYS A C 1
ATOM 676 O O . LYS A 1 84 ? 6.076 5.223 4.843 1.00 84.44 84 LYS A O 1
ATOM 681 N N . LEU A 1 85 ? 6.279 6.755 3.2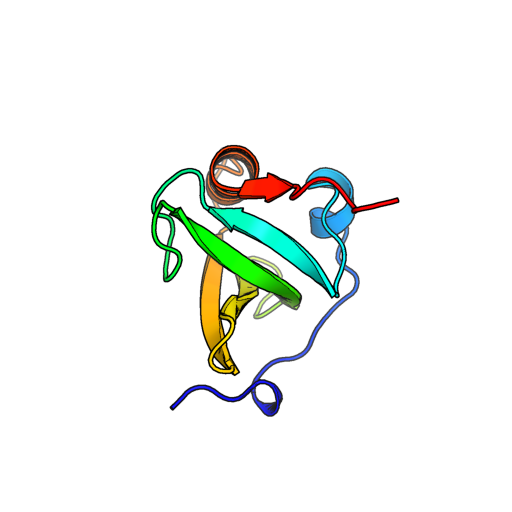23 1.00 84.62 85 LEU A N 1
ATOM 682 C CA . LEU A 1 85 ? 5.942 7.905 4.069 1.00 84.62 85 LEU A CA 1
ATOM 683 C C . LEU A 1 85 ? 4.439 8.025 4.357 1.00 84.62 85 LEU A C 1
ATOM 685 O O . LEU A 1 85 ? 4.056 8.660 5.336 1.00 84.62 85 LEU A O 1
ATOM 689 N N . SER A 1 86 ? 3.596 7.446 3.503 1.00 85.50 86 SER A N 1
ATOM 690 C CA . SER A 1 86 ? 2.135 7.518 3.621 1.00 85.50 86 SER A CA 1
ATOM 691 C C . SER A 1 86 ? 1.550 6.363 4.429 1.00 85.50 86 SER A C 1
ATOM 693 O O . SER A 1 86 ? 0.369 6.404 4.759 1.00 85.50 86 SER A O 1
ATOM 695 N N . LEU A 1 87 ? 2.350 5.353 4.776 1.00 89.12 87 LEU A N 1
ATOM 696 C CA . LEU A 1 87 ? 1.935 4.215 5.587 1.00 89.12 87 LEU A CA 1
A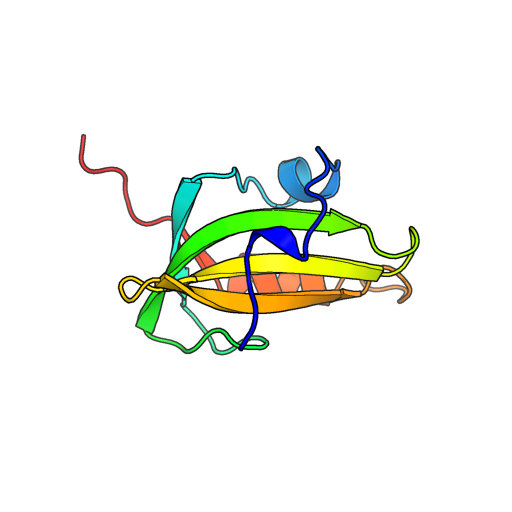TOM 697 C C . LEU A 1 87 ? 2.652 4.230 6.933 1.00 89.12 87 LEU A C 1
ATOM 699 O O . LEU A 1 87 ? 3.867 4.380 7.021 1.00 89.12 87 LEU A O 1
ATOM 703 N N . SER A 1 88 ? 1.892 4.030 7.999 1.00 87.38 88 SER A N 1
ATOM 704 C CA . SER A 1 88 ? 2.422 3.794 9.337 1.00 87.38 88 SER A CA 1
ATOM 705 C C . SER A 1 88 ? 2.020 2.396 9.773 1.00 87.38 88 SER A C 1
ATOM 707 O O . SER A 1 88 ? 0.830 2.076 9.790 1.00 87.38 88 SER A O 1
ATOM 709 N N . LYS A 1 89 ? 3.004 1.555 10.119 1.00 80.94 89 LYS A N 1
ATOM 710 C CA . LYS A 1 89 ? 2.728 0.221 10.663 1.00 80.94 89 LYS A CA 1
ATOM 711 C C . LYS A 1 89 ? 1.867 0.369 11.907 1.00 80.94 89 LYS A C 1
ATOM 713 O O . LYS A 1 89 ? 2.225 1.094 12.839 1.00 80.94 89 LYS A O 1
ATOM 718 N N . THR A 1 90 ? 0.737 -0.321 11.920 1.00 72.69 90 THR A N 1
ATOM 719 C CA . THR A 1 90 ? -0.086 -0.391 13.122 1.00 72.69 90 THR A CA 1
ATOM 720 C C . THR A 1 90 ? 0.681 -1.255 14.126 1.00 72.69 90 THR A C 1
ATOM 722 O O . THR A 1 90 ? 1.136 -2.338 13.746 1.00 72.69 90 THR A O 1
ATOM 725 N N . PRO A 1 91 ? 0.930 -0.800 15.369 1.00 60.12 91 PRO A N 1
ATOM 726 C CA . PRO A 1 91 ? 1.660 -1.609 16.336 1.00 60.12 91 PRO A CA 1
ATOM 727 C C . PRO A 1 91 ? 0.936 -2.944 16.495 1.00 60.12 91 PRO A C 1
ATOM 729 O O . PRO A 1 91 ? -0.254 -2.956 16.814 1.00 60.12 91 PRO A O 1
ATOM 732 N N . ARG A 1 92 ? 1.642 -4.059 16.249 1.00 52.84 92 ARG A N 1
ATOM 733 C CA . ARG A 1 92 ? 1.105 -5.388 16.556 1.00 52.84 92 ARG A CA 1
ATOM 734 C C . ARG A 1 92 ? 0.710 -5.366 18.025 1.00 52.84 92 ARG A C 1
ATOM 736 O O . ARG A 1 92 ? 1.558 -5.122 18.882 1.00 52.84 92 ARG A O 1
ATOM 743 N N . SER A 1 93 ? -0.575 -5.556 18.307 1.00 45.59 93 SER A N 1
ATOM 744 C CA . SER A 1 93 ? -1.010 -5.871 19.660 1.00 45.59 93 SER A CA 1
ATOM 745 C C . SER A 1 93 ? -0.365 -7.206 20.025 1.00 45.59 93 SER A C 1
ATOM 747 O O . SER A 1 93 ? -0.741 -8.240 19.478 1.00 45.59 93 SER A O 1
ATOM 749 N N . SER A 1 94 ? 0.689 -7.134 20.839 1.00 38.81 94 SER A N 1
ATOM 750 C CA . SER A 1 94 ? 1.354 -8.280 21.463 1.00 38.81 94 SER A CA 1
ATOM 751 C C . SER A 1 94 ? 0.431 -9.010 22.429 1.00 38.81 94 SER A C 1
ATOM 753 O O . SER A 1 94 ? -0.408 -8.326 23.061 1.00 38.81 94 SER A O 1
#

Foldseek 3Di:
DDDPVVADADPDPLCVVLVHDAQFKWQFCDDAAQDHHRFIWGWHHWGDDDVQKIWTWIAGPVRDITIGIQGNNDPPSVSSVVVSVRIDGDPPPD